Protein AF-A0A1N6D9A4-F1 (afdb_monomer_lite)

Radius of gyration: 33.65 Å; chains: 1; bounding box: 66×39×84 Å

Structure (mmCIF, N/CA/C/O backbone):
data_AF-A0A1N6D9A4-F1
#
_entry.id   AF-A0A1N6D9A4-F1
#
loop_
_atom_site.group_PDB
_atom_site.id
_atom_site.type_symbol
_atom_site.label_atom_id
_atom_site.label_alt_id
_atom_site.label_comp_id
_atom_site.label_asym_id
_atom_site.label_entity_id
_atom_site.label_seq_id
_atom_site.pdbx_PDB_ins_code
_atom_site.Cartn_x
_atom_site.Cartn_y
_atom_site.Cartn_z
_atom_site.occupancy
_atom_site.B_iso_or_equiv
_atom_site.auth_seq_id
_atom_site.auth_comp_id
_atom_site.auth_asym_id
_atom_site.auth_atom_id
_atom_site.pdbx_PDB_model_num
ATOM 1 N N . MET A 1 1 ? -4.444 18.546 -30.084 1.00 49.34 1 MET A N 1
ATOM 2 C CA . MET A 1 1 ? -3.491 17.608 -30.730 1.00 49.34 1 MET A CA 1
ATOM 3 C C . MET A 1 1 ? -2.203 18.274 -31.232 1.00 49.34 1 MET A C 1
ATOM 5 O O . MET A 1 1 ? -1.155 17.665 -31.089 1.00 49.34 1 MET A O 1
ATOM 9 N N . ILE A 1 2 ? -2.233 19.519 -31.725 1.00 48.41 2 ILE A N 1
ATOM 10 C CA . ILE A 1 2 ? -1.067 20.208 -32.330 1.00 48.41 2 ILE A CA 1
ATOM 11 C C . ILE A 1 2 ? 0.069 20.529 -31.330 1.00 48.41 2 ILE A C 1
ATOM 13 O O . ILE A 1 2 ? 1.242 20.440 -31.678 1.00 48.41 2 ILE A O 1
ATOM 17 N N . LYS A 1 3 ? -0.244 20.792 -30.050 1.00 47.75 3 LYS A N 1
ATOM 18 C CA . LYS A 1 3 ? 0.765 21.094 -29.007 1.00 47.75 3 LYS A CA 1
ATOM 19 C C . LYS A 1 3 ? 1.685 19.919 -28.624 1.00 47.75 3 LYS A C 1
ATOM 21 O O . LYS A 1 3 ? 2.661 20.134 -27.921 1.00 47.75 3 LYS A O 1
ATOM 26 N N . LYS A 1 4 ? 1.388 18.688 -29.062 1.00 51.78 4 LYS A N 1
ATOM 27 C CA . LYS A 1 4 ? 2.180 17.488 -28.726 1.00 51.78 4 LYS A CA 1
ATOM 28 C C . LYS A 1 4 ? 3.303 17.194 -29.730 1.00 51.78 4 LYS A C 1
ATOM 30 O O . LYS A 1 4 ? 4.189 16.416 -29.427 1.00 51.78 4 LYS A O 1
ATOM 35 N N . ILE A 1 5 ? 3.260 17.815 -30.911 1.00 55.12 5 ILE A N 1
ATOM 36 C CA . ILE A 1 5 ? 4.263 17.625 -31.975 1.00 55.12 5 ILE A CA 1
ATOM 37 C C . ILE A 1 5 ? 5.544 18.422 -31.666 1.00 55.12 5 ILE A C 1
ATOM 39 O O . ILE A 1 5 ? 6.637 18.012 -32.043 1.00 55.12 5 ILE A O 1
ATOM 43 N N . TRP A 1 6 ? 5.407 19.534 -30.936 1.00 53.19 6 TRP A N 1
ATOM 44 C CA . TRP A 1 6 ? 6.495 20.464 -30.612 1.00 53.19 6 TRP A CA 1
ATOM 45 C C . TRP A 1 6 ? 7.203 20.187 -29.279 1.00 53.19 6 TRP A C 1
ATOM 47 O O . TRP A 1 6 ? 8.231 20.794 -29.003 1.00 53.19 6 TRP A O 1
ATOM 57 N N . THR A 1 7 ? 6.681 19.276 -28.454 1.00 56.84 7 THR A N 1
ATOM 58 C CA . THR A 1 7 ? 7.353 18.802 -27.231 1.00 56.84 7 THR A CA 1
ATOM 59 C C . THR A 1 7 ? 8.199 17.549 -27.454 1.00 56.84 7 THR A C 1
ATOM 61 O O . THR A 1 7 ? 8.858 17.091 -26.521 1.00 56.84 7 THR A O 1
ATOM 64 N N . ASP A 1 8 ? 8.223 17.004 -28.674 1.00 57.56 8 ASP A N 1
ATOM 65 C CA . ASP A 1 8 ? 9.177 15.960 -29.032 1.00 57.56 8 ASP A CA 1
ATOM 66 C C . ASP A 1 8 ? 10.594 16.557 -29.073 1.00 57.56 8 ASP A C 1
ATOM 68 O O . ASP A 1 8 ? 10.809 17.557 -29.765 1.00 57.56 8 ASP A O 1
ATOM 72 N N . PRO A 1 9 ? 11.587 15.953 -28.401 1.00 65.81 9 PRO A N 1
ATOM 73 C CA . PRO A 1 9 ? 12.960 16.430 -28.451 1.00 65.81 9 PRO A CA 1
ATOM 74 C C . PRO A 1 9 ? 13.482 16.350 -29.891 1.00 65.81 9 PRO A C 1
ATOM 76 O O . PRO A 1 9 ? 13.798 15.274 -30.400 1.00 65.81 9 PRO A O 1
ATOM 79 N N . VAL A 1 10 ? 13.583 17.507 -30.552 1.00 64.44 10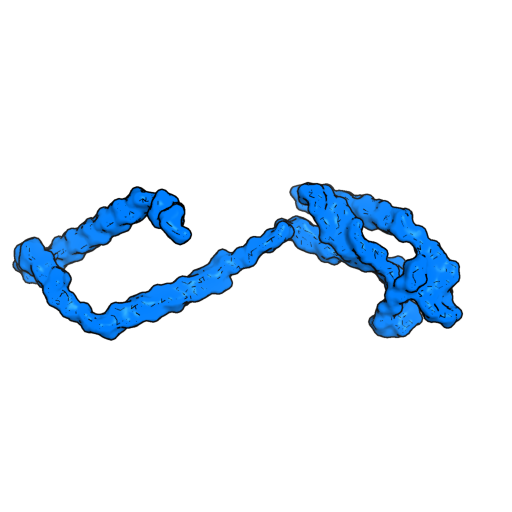 VAL A N 1
ATOM 80 C CA . VAL A 1 10 ? 14.052 17.650 -31.943 1.00 64.44 10 VAL A CA 1
ATOM 81 C C . VAL A 1 10 ? 15.426 16.993 -32.123 1.00 64.44 10 VAL A C 1
ATOM 83 O O . VAL A 1 10 ? 15.664 16.287 -33.101 1.00 64.44 10 VAL A O 1
ATOM 86 N N . TRP A 1 11 ? 16.286 17.106 -31.109 1.00 64.94 11 TRP A N 1
ATOM 87 C CA . TRP A 1 11 ? 17.605 16.478 -31.065 1.00 64.94 11 TRP A CA 1
ATOM 88 C C . TRP A 1 11 ? 17.579 14.949 -31.127 1.00 64.94 11 TRP A C 1
ATOM 90 O O . TRP A 1 11 ? 18.446 14.359 -31.761 1.00 64.94 11 TRP A O 1
ATOM 100 N N . SER A 1 12 ? 16.568 14.287 -30.555 1.00 68.69 12 SER A N 1
ATOM 101 C CA . SER A 1 12 ? 16.457 12.824 -30.642 1.00 68.69 12 SER A CA 1
ATOM 102 C C . SER A 1 12 ? 16.203 12.363 -32.080 1.00 68.69 12 SER A C 1
ATOM 104 O O . SER A 1 12 ? 16.747 11.340 -32.501 1.00 68.69 12 SER A O 1
ATOM 106 N N . LYS A 1 13 ? 15.446 13.141 -32.866 1.00 76.81 13 LYS A N 1
ATOM 107 C CA . LYS A 1 13 ? 15.187 12.846 -34.283 1.00 76.81 13 LYS A CA 1
ATOM 108 C C . LYS A 1 13 ? 16.457 13.041 -35.118 1.00 76.81 13 LYS A C 1
ATOM 110 O O . LYS A 1 13 ? 16.784 12.170 -35.917 1.00 76.81 13 LYS A O 1
ATOM 115 N N . VAL A 1 14 ? 17.217 14.110 -34.863 1.00 82.75 14 VAL A N 1
ATOM 116 C CA . VAL A 1 14 ? 18.512 14.373 -35.523 1.00 82.75 14 VAL A CA 1
ATOM 117 C C . VAL A 1 14 ? 19.532 13.271 -35.220 1.00 82.75 14 VAL A C 1
ATOM 119 O O . VAL A 1 14 ? 20.145 12.737 -36.140 1.00 82.75 14 VAL A O 1
ATOM 122 N N . ILE A 1 15 ? 19.662 12.868 -33.951 1.00 79.44 15 ILE A N 1
ATOM 123 C CA . ILE A 1 15 ? 20.553 11.770 -33.541 1.00 79.44 15 ILE A CA 1
ATOM 124 C C . ILE A 1 15 ? 20.147 10.462 -34.229 1.00 79.44 15 ILE A C 1
ATOM 126 O O . ILE A 1 15 ? 21.006 9.735 -34.720 1.00 79.44 15 ILE A O 1
ATOM 130 N N . SER A 1 16 ? 18.845 10.182 -34.329 1.00 79.94 16 SER A N 1
ATOM 131 C CA . SER A 1 16 ? 18.345 8.971 -34.991 1.00 79.94 16 SER A CA 1
ATOM 132 C C . SER A 1 16 ? 18.698 8.944 -36.481 1.00 79.94 16 SER A C 1
ATOM 134 O O . SER A 1 16 ? 19.188 7.929 -36.970 1.00 79.94 16 SER A O 1
ATOM 136 N N . VAL A 1 17 ? 18.514 10.062 -37.194 1.00 87.19 17 VAL A N 1
ATOM 137 C CA . VAL A 1 17 ? 18.911 10.186 -38.608 1.00 87.19 17 VAL A CA 1
ATOM 138 C C . VAL A 1 17 ? 20.427 10.037 -38.764 1.00 87.19 17 VAL A C 1
ATOM 140 O O . VAL A 1 17 ? 20.878 9.349 -39.677 1.00 87.19 17 VAL A O 1
ATOM 143 N N . GLY A 1 18 ? 21.214 10.604 -37.843 1.00 87.25 18 GLY A N 1
ATOM 144 C CA . GLY A 1 18 ? 22.669 10.443 -37.817 1.00 87.25 18 GLY A CA 1
ATOM 145 C C . GLY A 1 18 ? 23.110 8.987 -37.639 1.00 87.25 18 GLY A C 1
ATOM 146 O O . GLY A 1 18 ? 23.953 8.506 -38.392 1.00 87.25 18 GLY A O 1
ATOM 147 N N . ILE A 1 19 ? 22.504 8.259 -36.696 1.00 87.69 19 ILE A N 1
ATOM 148 C CA . ILE A 1 19 ? 22.790 6.834 -36.461 1.00 87.69 19 ILE A CA 1
ATOM 149 C C . ILE A 1 19 ? 22.416 5.996 -37.688 1.00 87.69 19 ILE A C 1
ATOM 151 O O . ILE A 1 19 ? 23.216 5.172 -38.124 1.00 87.69 19 ILE A O 1
ATOM 155 N N . ILE A 1 20 ? 21.237 6.225 -38.277 1.00 88.31 20 ILE A N 1
ATOM 156 C CA . ILE A 1 20 ? 20.807 5.519 -39.494 1.00 88.31 20 ILE A CA 1
ATOM 157 C C . ILE A 1 20 ? 21.787 5.791 -40.641 1.00 88.31 20 ILE A C 1
ATOM 159 O O . ILE A 1 20 ? 22.202 4.858 -41.324 1.00 88.31 20 ILE A O 1
ATOM 163 N N . GLY A 1 21 ? 22.209 7.045 -40.828 1.00 87.94 21 GLY A N 1
ATOM 164 C CA . GLY A 1 21 ? 23.198 7.411 -41.842 1.00 87.94 21 GLY A CA 1
ATOM 165 C C . GLY A 1 21 ? 24.534 6.692 -41.648 1.00 87.94 21 GLY A C 1
ATOM 166 O O . GLY A 1 21 ? 25.054 6.097 -42.590 1.00 87.94 21 GLY A O 1
ATOM 167 N N . LEU A 1 22 ? 25.065 6.679 -40.422 1.00 90.50 22 LEU A N 1
ATOM 168 C CA . LEU A 1 22 ? 26.325 6.000 -40.105 1.00 90.50 22 LEU A CA 1
ATOM 169 C C . LEU A 1 22 ? 26.243 4.483 -40.302 1.00 90.50 22 LEU A C 1
ATOM 171 O O . LEU A 1 22 ? 27.173 3.897 -40.856 1.00 90.50 22 LEU A O 1
ATOM 175 N N . LEU A 1 23 ? 25.137 3.850 -39.900 1.00 89.25 23 LEU A N 1
ATOM 176 C CA . LEU A 1 23 ? 24.922 2.416 -40.106 1.00 89.25 23 LEU A CA 1
ATOM 177 C C . LEU A 1 23 ? 24.862 2.067 -41.595 1.00 89.25 23 LEU A C 1
ATOM 179 O O . LEU A 1 23 ? 25.525 1.123 -42.022 1.00 89.25 23 LEU A O 1
ATOM 183 N N . THR A 1 24 ? 24.142 2.855 -42.398 1.00 87.06 24 THR A N 1
ATOM 184 C CA . THR A 1 24 ? 24.054 2.648 -43.850 1.00 87.06 24 THR A CA 1
ATOM 185 C C . THR A 1 24 ? 25.419 2.804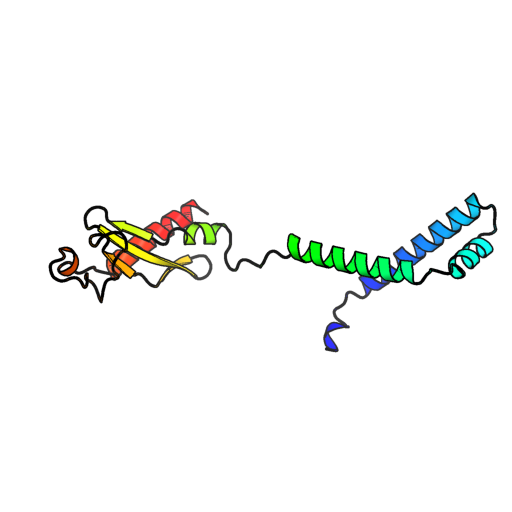 -44.520 1.00 87.06 24 THR A C 1
ATOM 187 O O . THR A 1 24 ? 25.806 1.958 -45.325 1.00 87.06 24 THR A O 1
ATOM 190 N N . LEU A 1 25 ? 26.194 3.835 -44.165 1.00 88.69 25 LEU A N 1
ATOM 191 C CA . LEU A 1 25 ? 27.547 4.037 -44.699 1.00 88.69 25 LEU A CA 1
ATOM 192 C C . LEU A 1 25 ? 28.506 2.913 -44.277 1.00 88.69 25 LEU A C 1
ATOM 194 O O . LEU A 1 25 ? 29.284 2.426 -45.099 1.00 88.69 25 LEU A O 1
ATOM 198 N N . GLY A 1 26 ? 28.427 2.470 -43.018 1.00 89.06 26 GLY A N 1
ATOM 199 C CA . GLY A 1 26 ? 29.210 1.349 -42.498 1.00 89.06 26 GLY A CA 1
ATOM 200 C C . GLY A 1 26 ? 28.907 0.041 -43.229 1.00 89.06 26 GLY A C 1
ATOM 201 O O . GLY A 1 26 ? 29.828 -0.637 -43.684 1.00 89.06 26 GLY A O 1
ATOM 202 N N . TYR A 1 27 ? 27.624 -0.270 -43.421 1.00 87.06 27 TYR A N 1
ATOM 203 C CA . TYR A 1 27 ? 27.186 -1.439 -44.183 1.00 87.06 27 TYR A CA 1
ATOM 204 C C . TYR A 1 27 ? 27.610 -1.357 -45.656 1.00 87.06 27 TYR A C 1
ATOM 206 O O . TYR A 1 27 ? 28.141 -2.320 -46.201 1.00 87.06 27 TYR A O 1
ATOM 214 N N . THR A 1 28 ? 27.489 -0.184 -46.283 1.00 87.56 28 THR A N 1
ATOM 215 C CA . THR A 1 28 ? 27.943 0.043 -47.667 1.00 87.56 28 THR A CA 1
ATOM 216 C C . THR A 1 28 ? 29.437 -0.235 -47.824 1.00 87.56 28 THR A C 1
ATOM 218 O O . THR A 1 28 ? 29.857 -0.892 -48.776 1.00 87.56 28 THR A O 1
ATOM 221 N N . LYS A 1 29 ? 30.257 0.224 -46.870 1.00 88.25 29 LYS A N 1
ATOM 222 C CA . LYS A 1 29 ? 31.699 -0.044 -46.873 1.00 88.25 29 LYS A CA 1
ATOM 223 C C . LYS A 1 29 ? 32.002 -1.532 -46.681 1.00 88.25 29 LYS A C 1
ATOM 225 O O . LYS A 1 29 ? 32.888 -2.052 -47.351 1.00 88.25 29 LYS A O 1
ATOM 230 N N . PHE A 1 30 ? 31.256 -2.220 -45.818 1.00 89.88 30 PHE A N 1
ATOM 231 C CA . PHE A 1 30 ? 31.376 -3.667 -45.631 1.00 89.88 30 PHE A CA 1
ATOM 232 C C . PHE A 1 30 ? 31.062 -4.447 -46.920 1.00 89.88 30 PHE A C 1
ATOM 234 O O . PHE A 1 30 ? 31.852 -5.296 -47.331 1.00 89.88 30 PHE A O 1
ATOM 241 N N . VAL A 1 31 ? 29.965 -4.113 -47.607 1.00 86.62 31 VAL A N 1
ATOM 242 C CA . VAL A 1 31 ? 29.586 -4.719 -48.898 1.00 86.62 31 VAL A CA 1
ATOM 243 C C . VAL A 1 31 ? 30.630 -4.422 -49.980 1.00 86.62 31 VAL A C 1
ATOM 245 O O . VAL A 1 31 ? 31.052 -5.320 -50.700 1.00 86.62 31 VAL A O 1
ATOM 248 N N . SER A 1 32 ? 31.128 -3.185 -50.052 1.00 88.44 32 SER A N 1
ATOM 249 C CA . SER A 1 32 ? 32.179 -2.800 -51.004 1.00 88.44 32 SER A CA 1
ATOM 250 C C . SER A 1 32 ? 33.467 -3.617 -50.825 1.00 88.44 32 SER A C 1
ATOM 252 O O . SER A 1 32 ? 34.058 -4.049 -51.812 1.00 88.44 32 SER A O 1
ATOM 254 N N . VAL A 1 33 ? 33.883 -3.888 -49.581 1.00 89.25 33 VAL A N 1
ATOM 255 C CA . VAL A 1 33 ? 35.083 -4.694 -49.289 1.00 89.25 33 VAL A CA 1
ATOM 256 C C . VAL A 1 33 ? 34.859 -6.181 -49.568 1.00 89.25 33 VAL A C 1
ATOM 258 O O . VAL A 1 33 ? 35.738 -6.837 -50.125 1.00 89.25 33 VAL A O 1
ATOM 261 N N . THR A 1 34 ? 33.700 -6.721 -49.190 1.00 89.94 34 THR A N 1
ATOM 262 C CA . THR A 1 34 ? 33.392 -8.154 -49.340 1.00 89.94 34 THR A CA 1
ATOM 263 C C . THR A 1 34 ? 33.148 -8.551 -50.794 1.00 89.94 34 THR A C 1
ATOM 265 O O . THR A 1 34 ? 33.671 -9.568 -51.240 1.00 89.94 34 THR A O 1
ATOM 268 N N . GLU A 1 35 ? 32.429 -7.726 -51.557 1.00 86.81 35 GLU A N 1
ATOM 269 C CA . GLU A 1 35 ? 32.119 -7.983 -52.969 1.00 86.81 35 GLU A CA 1
ATOM 270 C C . GLU A 1 35 ? 33.151 -7.389 -53.944 1.00 86.81 35 GLU A C 1
ATOM 272 O O . GLU A 1 35 ? 33.023 -7.573 -55.152 1.00 86.81 35 GLU A O 1
ATOM 277 N N . LYS A 1 36 ? 34.180 -6.685 -53.443 1.00 88.25 36 LYS A N 1
ATOM 278 C CA . LYS A 1 36 ? 35.210 -5.987 -54.243 1.00 88.25 36 LYS A CA 1
ATOM 279 C C . LYS A 1 36 ? 34.632 -5.028 -55.299 1.00 88.25 36 LYS A C 1
ATOM 281 O O . LYS A 1 36 ? 35.227 -4.828 -56.355 1.00 88.25 36 LYS A O 1
ATOM 286 N N . VAL A 1 37 ? 33.481 -4.427 -55.009 1.00 89.00 37 VAL A N 1
ATOM 287 C CA . VAL A 1 37 ? 32.820 -3.427 -55.863 1.00 89.00 37 VAL A CA 1
ATOM 288 C C . VAL A 1 37 ? 33.117 -2.017 -55.369 1.00 89.00 37 VAL A C 1
ATOM 290 O O . VAL A 1 37 ? 33.469 -1.809 -54.203 1.00 89.00 37 VAL A O 1
ATOM 293 N N . THR A 1 38 ? 32.952 -1.017 -56.234 1.00 89.81 38 THR A N 1
ATOM 294 C CA . THR A 1 38 ? 33.141 0.376 -55.816 1.00 89.81 38 THR A CA 1
ATOM 295 C C . THR A 1 38 ? 32.087 0.784 -54.782 1.00 89.81 38 THR A C 1
ATOM 297 O O . THR A 1 38 ? 30.964 0.278 -54.773 1.00 89.81 38 THR A O 1
ATOM 300 N N . PHE A 1 39 ? 32.420 1.736 -53.904 1.00 85.44 39 PHE A N 1
ATOM 301 C CA . PHE A 1 39 ? 31.489 2.218 -52.873 1.00 85.44 39 PHE A CA 1
ATOM 302 C C . PHE A 1 39 ? 30.156 2.699 -53.467 1.00 85.44 39 PHE A C 1
ATOM 304 O O . PHE A 1 39 ? 29.096 2.454 -52.899 1.00 85.44 39 PHE A O 1
ATOM 311 N N . ARG A 1 40 ? 30.206 3.352 -54.636 1.00 84.81 40 ARG A N 1
ATOM 312 C CA . ARG A 1 40 ? 29.019 3.848 -55.343 1.00 84.81 40 ARG A CA 1
ATOM 313 C C . ARG A 1 40 ? 28.123 2.709 -55.829 1.00 84.81 40 ARG A C 1
ATOM 315 O O . ARG A 1 40 ? 26.908 2.805 -55.703 1.00 84.81 40 ARG A O 1
ATOM 322 N N . GLU A 1 41 ? 28.709 1.630 -56.339 1.00 82.38 41 GLU A N 1
ATOM 323 C CA . GLU A 1 41 ? 27.962 0.439 -56.754 1.00 82.38 41 GLU A CA 1
ATOM 324 C C . GLU A 1 41 ? 27.361 -0.291 -55.552 1.00 82.38 41 GLU A C 1
ATOM 326 O O . GLU A 1 41 ? 26.183 -0.633 -55.588 1.00 82.38 41 GLU A O 1
ATOM 331 N N . ALA A 1 42 ? 28.117 -0.464 -54.462 1.00 83.06 42 ALA A N 1
ATOM 332 C CA . ALA A 1 42 ? 27.592 -1.038 -53.219 1.00 83.06 42 ALA A CA 1
ATOM 333 C C . ALA A 1 42 ? 26.423 -0.212 -52.656 1.00 83.06 42 ALA A C 1
ATOM 335 O O . ALA A 1 42 ? 25.428 -0.774 -52.203 1.00 83.06 42 ALA A O 1
ATOM 336 N N . PHE A 1 43 ? 26.516 1.120 -52.720 1.00 82.56 43 PHE A N 1
ATOM 337 C CA . PHE A 1 43 ? 25.454 2.013 -52.259 1.00 82.56 43 PHE A CA 1
ATOM 338 C C . PHE A 1 43 ? 24.196 1.898 -53.127 1.00 82.56 43 PHE A C 1
ATOM 340 O O . PHE A 1 43 ? 23.094 1.760 -52.600 1.00 82.56 43 PHE A O 1
ATOM 347 N N . ASN A 1 44 ? 24.353 1.888 -54.454 1.00 81.56 44 ASN A N 1
ATOM 348 C CA . ASN A 1 44 ? 23.234 1.713 -55.380 1.00 81.56 44 ASN A CA 1
ATOM 349 C C . ASN A 1 44 ? 22.559 0.348 -55.201 1.00 81.56 44 ASN A C 1
ATOM 351 O O . ASN A 1 44 ? 21.335 0.286 -55.145 1.00 81.56 44 ASN A O 1
ATOM 355 N N . LYS A 1 45 ? 23.339 -0.724 -55.000 1.00 79.44 45 LYS A N 1
ATOM 356 C CA . LYS A 1 45 ? 22.797 -2.053 -54.684 1.00 79.44 45 LYS A CA 1
ATOM 357 C C . LYS A 1 45 ? 21.927 -2.042 -53.430 1.00 79.44 45 LYS A C 1
ATOM 359 O O . LYS A 1 45 ? 20.907 -2.717 -53.413 1.00 79.44 45 LYS A O 1
ATOM 364 N N . ILE A 1 46 ? 22.302 -1.275 -52.401 1.00 78.31 46 ILE A N 1
ATOM 365 C CA . ILE A 1 46 ? 21.515 -1.132 -51.165 1.00 78.31 46 ILE A CA 1
ATOM 366 C C . ILE A 1 46 ? 20.197 -0.392 -51.422 1.00 78.31 46 ILE A C 1
ATOM 368 O O . ILE A 1 46 ? 19.161 -0.783 -50.887 1.00 78.31 46 ILE A O 1
ATOM 372 N N . LEU A 1 47 ? 20.218 0.658 -52.247 1.00 74.12 47 LEU A N 1
ATOM 373 C CA . LEU A 1 47 ? 19.011 1.408 -52.614 1.00 74.12 47 LEU A CA 1
ATOM 374 C C . LEU A 1 47 ? 18.055 0.596 -53.497 1.00 74.12 47 LEU A C 1
ATOM 376 O O . LEU A 1 47 ? 16.844 0.792 -53.433 1.00 74.12 47 LEU A O 1
ATOM 380 N N . GLU A 1 48 ? 18.592 -0.325 -54.293 1.00 76.81 48 GLU A N 1
ATOM 381 C CA . GLU A 1 48 ? 17.828 -1.215 -55.168 1.00 76.81 48 GLU A CA 1
ATOM 382 C C . GLU A 1 48 ? 17.356 -2.502 -54.473 1.00 76.81 48 GLU A C 1
ATOM 384 O O . GLU A 1 48 ? 16.717 -3.340 -55.118 1.00 76.81 48 GLU A O 1
ATOM 389 N N . ILE A 1 49 ? 17.620 -2.673 -53.167 1.00 73.12 49 ILE A N 1
ATOM 390 C CA . ILE A 1 49 ? 17.118 -3.823 -52.406 1.00 73.12 49 ILE A CA 1
ATOM 391 C C . ILE A 1 49 ? 15.591 -3.835 -52.491 1.00 73.12 49 ILE A C 1
ATOM 393 O O . ILE A 1 49 ? 14.886 -3.035 -51.871 1.00 73.12 49 ILE A O 1
ATOM 397 N N . LYS A 1 50 ? 15.066 -4.809 -53.233 1.00 69.50 50 LYS A N 1
ATOM 398 C CA . LYS A 1 50 ? 13.645 -5.139 -53.243 1.00 69.50 50 LYS A CA 1
ATOM 399 C C . LYS A 1 50 ? 13.330 -5.878 -51.953 1.00 69.50 50 LYS A C 1
ATOM 401 O O . LYS A 1 50 ? 13.497 -7.089 -51.856 1.00 69.50 50 LYS A O 1
ATOM 406 N N . ILE A 1 51 ? 12.906 -5.129 -50.942 1.00 74.00 51 ILE A N 1
ATOM 407 C CA . ILE A 1 51 ? 12.419 -5.718 -49.699 1.00 74.00 51 ILE A CA 1
ATOM 408 C C . ILE A 1 51 ? 11.041 -6.306 -49.988 1.00 74.00 51 ILE A C 1
ATOM 410 O O . ILE A 1 51 ? 10.097 -5.577 -50.297 1.00 74.00 51 ILE A O 1
ATOM 414 N N . GLU A 1 52 ? 10.917 -7.626 -49.893 1.00 75.88 52 GLU A N 1
ATOM 415 C CA . GLU A 1 52 ? 9.612 -8.268 -49.996 1.00 75.88 52 GLU A CA 1
ATOM 416 C C . GLU A 1 52 ? 8.688 -7.764 -48.882 1.00 75.88 52 GLU A C 1
ATOM 418 O O . GLU A 1 52 ? 9.078 -7.658 -47.715 1.00 75.88 52 GLU A O 1
ATOM 423 N N . VAL A 1 53 ? 7.432 -7.482 -49.236 1.00 74.75 53 VAL A N 1
ATOM 424 C CA . VAL A 1 53 ? 6.413 -6.931 -48.322 1.00 74.75 53 VAL A CA 1
ATOM 425 C C . VAL A 1 53 ? 6.254 -7.790 -47.058 1.00 74.75 53 VAL A C 1
ATOM 427 O O . VAL A 1 53 ? 5.976 -7.265 -45.979 1.00 74.75 53 VAL A O 1
ATOM 430 N N . VAL A 1 54 ? 6.511 -9.097 -47.161 1.00 73.56 54 VAL A N 1
ATOM 431 C CA . VAL A 1 54 ? 6.491 -10.053 -46.046 1.00 73.56 54 VAL A CA 1
ATOM 432 C C . VAL A 1 54 ? 7.451 -9.646 -44.923 1.00 73.56 54 VAL A C 1
ATOM 434 O O . VAL A 1 54 ? 7.063 -9.684 -43.756 1.00 73.56 54 VAL A O 1
ATOM 437 N N . TYR A 1 55 ? 8.664 -9.182 -45.242 1.00 84.50 55 TYR A N 1
ATOM 438 C CA . TYR A 1 55 ? 9.632 -8.748 -44.229 1.00 84.50 55 TYR A CA 1
ATOM 439 C C . TYR A 1 55 ? 9.184 -7.474 -43.508 1.00 84.50 55 TYR A C 1
ATOM 441 O O . TYR A 1 55 ? 9.383 -7.342 -42.299 1.00 84.50 55 TYR A O 1
ATOM 449 N N . VAL A 1 56 ? 8.525 -6.556 -44.221 1.00 84.81 56 VAL A N 1
ATOM 450 C CA . VAL A 1 56 ? 7.971 -5.329 -43.630 1.00 84.81 56 VAL A CA 1
ATOM 451 C C . VAL A 1 56 ? 6.834 -5.665 -42.665 1.00 84.81 56 VAL A C 1
ATOM 453 O O . VAL A 1 56 ? 6.801 -5.160 -41.541 1.00 84.81 56 VAL A O 1
ATOM 456 N N . ILE A 1 57 ? 5.927 -6.557 -43.073 1.00 83.31 57 ILE A N 1
ATOM 457 C CA . ILE A 1 57 ? 4.828 -7.031 -42.223 1.00 83.31 57 ILE A CA 1
ATOM 458 C C . ILE A 1 57 ? 5.385 -7.732 -40.981 1.00 83.31 57 ILE A C 1
ATOM 460 O O . ILE A 1 57 ? 4.951 -7.436 -39.866 1.00 83.31 57 ILE A O 1
ATOM 464 N N . LEU A 1 58 ? 6.379 -8.608 -41.147 1.00 90.00 58 LEU A N 1
ATOM 465 C CA . LEU A 1 58 ? 7.005 -9.323 -40.039 1.00 90.00 58 LEU A CA 1
ATOM 466 C C . LEU A 1 58 ? 7.633 -8.352 -39.029 1.00 90.00 58 LEU A C 1
ATOM 468 O O . LEU A 1 58 ? 7.360 -8.464 -37.837 1.00 90.00 58 LEU A O 1
ATOM 472 N N . ALA A 1 59 ? 8.371 -7.338 -39.490 1.00 89.25 59 ALA A N 1
ATOM 473 C CA . ALA A 1 59 ? 8.955 -6.320 -38.616 1.00 89.25 59 ALA A CA 1
ATOM 474 C C . ALA A 1 59 ? 7.893 -5.533 -37.825 1.00 89.25 59 ALA A C 1
ATOM 476 O O . ALA A 1 59 ? 8.072 -5.273 -36.630 1.00 89.25 59 ALA A O 1
ATOM 477 N N . LEU A 1 60 ? 6.765 -5.187 -38.457 1.00 90.38 60 LEU A N 1
ATOM 478 C CA . LEU A 1 60 ? 5.653 -4.509 -37.784 1.00 90.38 60 LEU A CA 1
ATOM 479 C C . LEU A 1 60 ? 5.017 -5.386 -36.703 1.00 90.38 60 LEU A C 1
ATOM 481 O O . LEU A 1 60 ? 4.756 -4.898 -35.599 1.00 90.38 60 LEU A O 1
ATOM 485 N N . VAL A 1 61 ? 4.804 -6.673 -36.995 1.00 93.25 61 VAL A N 1
ATOM 486 C CA . VAL A 1 61 ? 4.281 -7.645 -36.025 1.00 93.25 61 VAL A CA 1
ATOM 487 C C . VAL A 1 61 ? 5.252 -7.796 -34.856 1.00 93.25 61 VAL A C 1
ATOM 489 O O . VAL A 1 61 ? 4.840 -7.666 -33.701 1.00 93.25 61 VAL A O 1
ATOM 492 N N . THR A 1 62 ? 6.547 -7.981 -35.126 1.00 93.81 62 THR A N 1
ATOM 493 C CA . THR A 1 62 ? 7.581 -8.087 -34.088 1.00 93.81 62 THR A CA 1
ATOM 494 C C . THR A 1 62 ? 7.613 -6.843 -33.201 1.00 93.81 62 THR A C 1
ATOM 496 O O . THR A 1 62 ? 7.602 -6.963 -31.975 1.00 93.81 62 THR A O 1
ATOM 499 N N . TYR A 1 63 ? 7.574 -5.641 -33.785 1.00 93.62 63 TYR A N 1
ATOM 500 C CA . TYR A 1 63 ? 7.507 -4.391 -33.024 1.00 93.62 63 TYR A CA 1
ATOM 501 C C . TYR A 1 63 ? 6.270 -4.334 -32.115 1.00 93.62 63 TYR A C 1
ATOM 503 O O . TYR A 1 63 ? 6.366 -3.942 -30.947 1.00 93.62 63 TYR A O 1
ATOM 511 N N . TRP A 1 64 ? 5.106 -4.750 -32.622 1.00 93.81 64 TRP A N 1
ATOM 512 C CA . TRP A 1 64 ? 3.862 -4.768 -31.851 1.00 93.81 64 TRP A CA 1
ATOM 513 C C . TRP A 1 64 ? 3.927 -5.7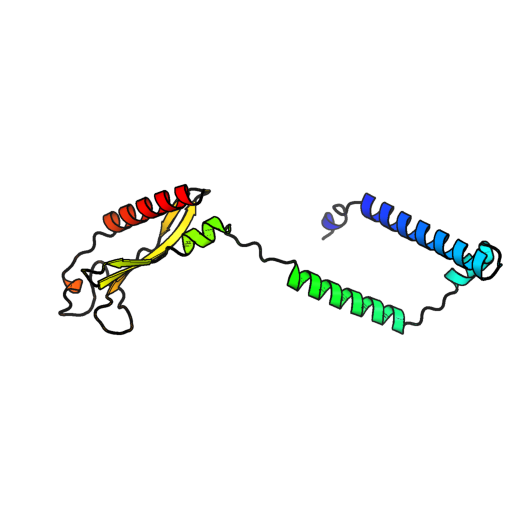23 -30.659 1.00 93.81 64 TRP A C 1
ATOM 515 O O . TRP A 1 64 ? 3.556 -5.341 -29.544 1.00 93.81 64 TRP A O 1
ATOM 525 N N . VAL A 1 65 ? 4.455 -6.931 -30.872 1.00 93.75 65 VAL A N 1
ATOM 526 C CA . VAL A 1 65 ? 4.645 -7.937 -29.819 1.00 93.75 65 VAL A CA 1
ATOM 527 C C . VAL A 1 65 ? 5.611 -7.421 -28.752 1.00 93.75 65 VAL A C 1
ATOM 529 O O . VAL A 1 65 ? 5.272 -7.427 -27.567 1.00 93.75 65 VAL A O 1
ATOM 532 N N . LEU A 1 66 ? 6.769 -6.884 -29.151 1.00 93.06 66 LEU A N 1
ATOM 533 C CA . LEU A 1 66 ? 7.753 -6.326 -28.218 1.00 93.06 66 LEU A CA 1
ATOM 534 C C . LEU A 1 66 ? 7.167 -5.177 -27.392 1.00 93.06 66 LEU A C 1
ATOM 536 O O . LEU A 1 66 ? 7.347 -5.124 -26.175 1.00 93.06 66 LEU A O 1
ATOM 540 N N . LYS A 1 67 ? 6.398 -4.282 -28.021 1.00 89.12 67 LYS A N 1
ATOM 541 C CA . LYS A 1 67 ? 5.713 -3.182 -27.331 1.00 89.12 67 LYS A CA 1
ATOM 542 C C . LYS A 1 67 ? 4.673 -3.683 -26.328 1.00 89.12 67 LYS A C 1
ATOM 544 O O . LYS A 1 67 ? 4.544 -3.100 -25.248 1.00 89.12 67 LYS A O 1
ATOM 549 N N . PHE A 1 68 ? 3.921 -4.727 -26.672 1.00 89.12 68 PHE A N 1
ATOM 550 C CA . PHE A 1 68 ? 2.936 -5.332 -25.776 1.00 89.12 68 PHE A CA 1
ATOM 551 C C . PHE A 1 68 ? 3.610 -5.955 -24.549 1.00 89.12 68 PHE A C 1
ATOM 553 O O . PHE A 1 68 ? 3.237 -5.636 -23.418 1.00 89.12 68 PHE A O 1
ATOM 560 N N . VAL A 1 69 ? 4.652 -6.763 -24.765 1.00 88.94 69 VAL A N 1
ATOM 561 C CA . VAL A 1 69 ? 5.440 -7.392 -23.695 1.00 88.94 69 VAL A CA 1
ATOM 562 C C . VAL A 1 69 ? 6.082 -6.333 -22.799 1.00 88.94 69 VAL A C 1
ATOM 564 O O . VAL A 1 69 ? 5.935 -6.390 -21.579 1.00 88.94 69 VAL A O 1
ATOM 567 N N . TYR A 1 70 ? 6.699 -5.307 -23.390 1.00 87.81 70 TYR A N 1
ATOM 568 C CA . TYR A 1 70 ? 7.298 -4.206 -22.640 1.00 87.81 70 TYR A CA 1
ATOM 569 C C . TYR A 1 70 ? 6.271 -3.499 -21.749 1.00 87.81 70 TYR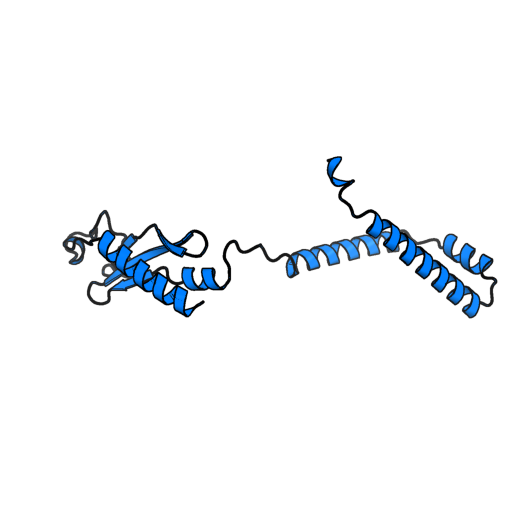 A C 1
ATOM 571 O O . TYR A 1 70 ? 6.515 -3.273 -20.566 1.00 87.81 70 TYR A O 1
ATOM 579 N N . ARG A 1 71 ? 5.082 -3.190 -22.279 1.00 81.62 71 ARG A N 1
ATOM 580 C CA . ARG A 1 71 ? 4.014 -2.578 -21.478 1.00 81.62 71 ARG A CA 1
ATOM 581 C C . ARG A 1 71 ? 3.541 -3.497 -20.358 1.00 81.62 71 ARG A C 1
ATOM 583 O O . ARG A 1 71 ? 3.312 -3.003 -19.265 1.00 81.62 71 ARG A O 1
ATOM 590 N N . LYS A 1 72 ? 3.407 -4.801 -20.594 1.00 79.19 72 LYS A N 1
ATOM 591 C CA . LYS A 1 72 ? 2.944 -5.742 -19.566 1.00 79.19 72 LYS A CA 1
ATOM 592 C C . LYS A 1 72 ? 3.956 -5.911 -18.427 1.00 79.19 72 LYS A C 1
ATOM 594 O O . LYS A 1 72 ? 3.550 -6.025 -17.278 1.00 79.19 72 LYS A O 1
ATOM 599 N N . ILE A 1 73 ? 5.253 -5.902 -18.738 1.00 79.94 73 ILE A N 1
ATOM 600 C CA . ILE A 1 73 ? 6.323 -6.123 -17.752 1.00 79.94 73 ILE A CA 1
ATOM 601 C C . ILE A 1 73 ? 6.708 -4.826 -17.027 1.00 79.94 73 ILE A C 1
ATOM 603 O O . ILE A 1 73 ? 6.858 -4.813 -15.807 1.00 79.94 73 ILE A O 1
ATOM 607 N N . PHE A 1 74 ? 6.870 -3.723 -17.760 1.00 74.12 74 PHE A N 1
ATOM 608 C CA . PHE A 1 74 ? 7.468 -2.497 -17.218 1.00 74.12 74 PHE A CA 1
ATOM 609 C C . PHE A 1 74 ? 6.455 -1.429 -16.822 1.00 74.12 74 PHE A C 1
ATOM 611 O O . PHE A 1 74 ? 6.798 -0.507 -16.080 1.00 74.12 74 PHE A O 1
ATOM 618 N N . LYS A 1 75 ? 5.196 -1.532 -17.261 1.00 62.69 75 LYS A N 1
ATOM 619 C CA . LYS A 1 75 ? 4.148 -0.615 -16.810 1.00 62.69 75 LYS A CA 1
ATOM 620 C C . LYS A 1 75 ? 3.629 -1.090 -15.454 1.00 62.69 75 LYS A C 1
ATOM 622 O O . LYS A 1 75 ? 2.525 -1.608 -15.344 1.00 62.69 75 LYS A O 1
ATOM 627 N N . LYS A 1 76 ? 4.438 -0.897 -14.410 1.00 59.59 76 LYS A N 1
ATOM 628 C CA . LYS A 1 76 ? 3.939 -0.939 -13.034 1.00 59.59 76 LYS A CA 1
ATOM 629 C C . LYS A 1 76 ? 2.850 0.124 -12.935 1.00 59.59 76 LYS A C 1
ATOM 631 O O . LYS A 1 76 ? 3.110 1.298 -13.214 1.00 59.59 76 LYS A O 1
ATOM 636 N N . GLU A 1 77 ? 1.630 -0.281 -12.600 1.00 60.72 77 GLU A N 1
ATOM 637 C CA . GLU A 1 77 ? 0.620 0.680 -12.173 1.00 60.72 77 GLU A CA 1
ATOM 638 C C . GLU A 1 77 ? 1.257 1.519 -11.068 1.00 60.72 77 GLU A C 1
ATOM 640 O O . GLU A 1 77 ? 1.886 0.975 -10.156 1.00 60.72 77 GLU A O 1
ATOM 645 N N . LYS A 1 78 ? 1.214 2.847 -11.208 1.00 56.53 78 LYS A N 1
ATOM 646 C CA . LYS A 1 78 ? 1.750 3.735 -10.180 1.00 56.53 78 LYS A CA 1
ATOM 647 C C . LYS A 1 78 ? 0.924 3.476 -8.927 1.00 56.53 78 LYS A C 1
ATOM 649 O O . LYS A 1 78 ? -0.201 3.958 -8.829 1.00 56.53 78 LYS A O 1
ATOM 654 N N . ALA A 1 79 ? 1.457 2.666 -8.017 1.00 66.44 79 ALA A N 1
ATOM 655 C CA . ALA A 1 79 ? 0.823 2.424 -6.741 1.00 66.44 79 ALA A CA 1
ATOM 656 C C . ALA A 1 79 ? 0.669 3.787 -6.063 1.00 66.44 79 ALA A C 1
ATOM 658 O O . ALA A 1 79 ? 1.654 4.496 -5.865 1.00 66.44 79 ALA A O 1
ATOM 659 N N . TYR A 1 80 ? -0.575 4.163 -5.765 1.00 76.19 80 TYR A N 1
ATOM 660 C CA . TYR A 1 80 ? -0.885 5.434 -5.106 1.00 76.19 80 TYR A CA 1
ATOM 661 C C . TYR A 1 80 ? -0.157 5.560 -3.756 1.00 76.19 80 TYR A C 1
ATOM 663 O O . TYR A 1 80 ? 0.185 6.656 -3.332 1.00 76.19 80 TYR A O 1
ATOM 671 N N . TYR A 1 81 ? 0.129 4.420 -3.120 1.00 80.38 81 TYR A N 1
ATOM 672 C CA . TYR A 1 81 ? 0.861 4.324 -1.864 1.00 80.38 81 TYR A CA 1
ATOM 673 C C . TYR A 1 81 ? 2.244 3.698 -2.054 1.00 80.38 81 TYR A C 1
ATOM 675 O O . TYR A 1 81 ? 2.404 2.740 -2.816 1.00 80.38 81 TYR A O 1
ATOM 683 N N . SER A 1 82 ? 3.222 4.189 -1.294 1.00 85.75 82 SER A N 1
ATOM 684 C CA . SER A 1 82 ? 4.552 3.581 -1.198 1.00 85.75 82 SER A CA 1
ATOM 685 C C . SER A 1 82 ? 4.499 2.200 -0.529 1.00 85.75 82 SER A C 1
ATOM 687 O O . SER A 1 82 ? 3.534 1.862 0.158 1.00 85.75 82 SER A O 1
ATOM 689 N N . LEU A 1 83 ? 5.560 1.397 -0.669 1.00 86.38 83 LEU A N 1
ATOM 690 C CA . LEU A 1 83 ? 5.654 0.087 -0.002 1.00 86.38 83 LEU A CA 1
ATOM 691 C C . LEU A 1 83 ? 5.510 0.197 1.526 1.00 86.38 83 LEU A C 1
ATOM 693 O O . LEU A 1 83 ? 4.846 -0.632 2.147 1.00 86.38 83 LEU A O 1
ATOM 697 N N . LYS A 1 84 ? 6.080 1.250 2.131 1.00 87.62 84 LYS A N 1
ATOM 698 C CA . LYS A 1 84 ? 5.958 1.524 3.573 1.00 87.62 84 LYS A CA 1
ATOM 699 C C . LYS A 1 84 ? 4.504 1.809 3.958 1.00 87.62 84 LYS A C 1
ATOM 701 O O . LYS A 1 84 ? 3.988 1.229 4.910 1.00 87.62 84 LYS A O 1
ATOM 706 N N . GLN A 1 85 ? 3.828 2.644 3.172 1.00 89.12 85 GLN A N 1
ATOM 707 C CA . GLN A 1 85 ? 2.416 2.963 3.375 1.00 89.12 85 GLN A CA 1
ATOM 708 C C . GLN A 1 85 ? 1.529 1.727 3.186 1.00 89.12 85 GLN A C 1
ATOM 710 O O . GLN A 1 85 ? 0.637 1.494 3.993 1.00 89.12 85 GLN A O 1
ATOM 715 N N . GLN A 1 86 ? 1.795 0.883 2.185 1.00 89.81 86 GLN A N 1
ATOM 716 C CA . GLN A 1 86 ? 1.071 -0.379 1.996 1.00 89.81 86 GLN A CA 1
ATOM 717 C C . GLN A 1 86 ? 1.227 -1.322 3.192 1.00 89.81 86 GLN A C 1
ATOM 719 O O . GLN A 1 86 ? 0.234 -1.884 3.655 1.00 89.81 86 GLN A O 1
ATOM 724 N N . LYS A 1 87 ? 2.445 -1.455 3.733 1.00 90.50 87 LYS A N 1
ATOM 725 C CA . LYS A 1 87 ? 2.698 -2.259 4.934 1.00 90.50 87 LYS A CA 1
ATOM 726 C C . LYS A 1 87 ? 1.876 -1.752 6.115 1.00 90.50 87 LYS A C 1
ATOM 728 O O . LYS A 1 87 ? 1.212 -2.546 6.772 1.00 90.50 87 LYS A O 1
ATOM 733 N N . LEU A 1 88 ? 1.850 -0.441 6.342 1.00 91.81 88 LEU A N 1
ATOM 734 C CA . LEU A 1 88 ? 1.056 0.137 7.424 1.00 91.81 88 LEU A CA 1
ATOM 735 C C . LEU A 1 88 ? -0.456 -0.030 7.182 1.00 91.81 88 LEU A C 1
ATOM 737 O O . LEU A 1 88 ? -1.187 -0.338 8.114 1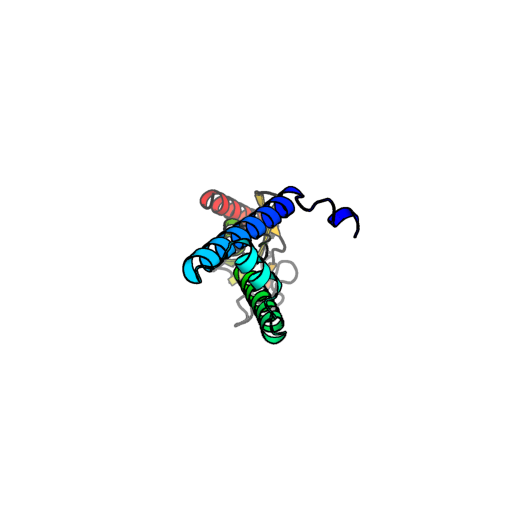.00 91.81 88 LEU A O 1
ATOM 741 N N . ARG A 1 89 ? -0.931 0.051 5.929 1.00 91.88 89 ARG A N 1
ATOM 742 C CA . ARG A 1 89 ? -2.345 -0.209 5.586 1.00 91.88 89 ARG A CA 1
ATOM 743 C C . ARG A 1 89 ? -2.800 -1.641 5.838 1.00 91.88 89 ARG A C 1
ATOM 745 O O . ARG A 1 89 ? -4.001 -1.864 5.956 1.00 91.88 89 ARG A O 1
ATOM 752 N N . SER A 1 90 ? -1.882 -2.603 5.929 1.00 91.25 90 SER A N 1
ATOM 753 C CA . SER A 1 90 ? -2.240 -3.970 6.325 1.00 91.25 90 SER A CA 1
ATOM 754 C C . SER A 1 90 ? -2.665 -4.067 7.798 1.00 91.25 90 SER A C 1
ATOM 756 O O . SER A 1 90 ? -3.380 -4.996 8.168 1.00 91.25 90 SER A O 1
ATOM 758 N N . PHE A 1 91 ? -2.295 -3.080 8.623 1.00 92.50 91 PHE A N 1
ATOM 759 C CA . PHE A 1 91 ? -2.764 -2.933 9.996 1.00 92.50 91 PHE A CA 1
ATOM 760 C C . PHE A 1 91 ? -4.134 -2.245 10.017 1.00 92.50 91 PHE A C 1
ATOM 762 O O . PHE A 1 91 ? -4.265 -1.056 10.297 1.00 92.50 91 PHE A O 1
ATOM 769 N N . ASN A 1 92 ? -5.163 -3.005 9.650 1.00 94.88 92 ASN A N 1
ATOM 770 C CA . ASN A 1 92 ? -6.532 -2.515 9.482 1.00 94.88 92 ASN A CA 1
ATOM 771 C C . ASN A 1 92 ? -7.549 -3.208 10.396 1.00 94.88 92 ASN A C 1
ATOM 773 O O . ASN A 1 92 ? -8.758 -3.049 10.207 1.00 94.88 92 ASN A O 1
ATOM 777 N N . LYS A 1 93 ? -7.072 -4.034 11.331 1.00 94.06 93 LYS A N 1
ATOM 778 C CA . LYS A 1 93 ? -7.917 -4.788 12.250 1.00 94.06 93 LYS A CA 1
ATOM 779 C C . LYS A 1 93 ? -7.206 -5.113 13.557 1.00 94.06 93 LYS A C 1
ATOM 781 O O . LYS A 1 93 ? -6.012 -5.401 13.557 1.00 94.06 93 LYS A O 1
ATOM 786 N N . THR A 1 94 ? -7.965 -5.156 14.643 1.00 93.75 94 THR A N 1
ATOM 787 C CA . THR A 1 94 ? -7.548 -5.749 15.920 1.00 93.75 94 THR A CA 1
ATOM 788 C C . THR A 1 94 ? -8.741 -6.422 16.578 1.00 93.75 94 THR A C 1
ATOM 790 O O . THR A 1 94 ? -9.877 -6.010 16.355 1.00 93.75 94 THR A O 1
ATOM 793 N N . THR A 1 95 ? -8.501 -7.475 17.352 1.00 91.81 95 THR A N 1
ATOM 794 C CA . THR A 1 95 ? -9.558 -8.176 18.090 1.00 91.81 95 THR A CA 1
ATOM 795 C C . THR A 1 95 ? -9.241 -8.092 19.566 1.00 91.81 95 THR A C 1
ATOM 797 O O . THR A 1 95 ? -8.132 -8.440 19.960 1.00 91.81 95 THR A O 1
ATOM 800 N N . ASP A 1 96 ? -10.204 -7.647 20.365 1.00 89.25 96 ASP A N 1
ATOM 801 C CA . ASP A 1 96 ? -10.107 -7.741 21.814 1.00 89.25 96 ASP A CA 1
ATOM 802 C C . ASP A 1 96 ? -10.427 -9.186 22.241 1.00 89.25 96 ASP A C 1
ATOM 804 O O . ASP A 1 96 ? -11.567 -9.635 22.058 1.00 89.25 96 ASP A O 1
ATOM 808 N N . PRO A 1 97 ? -9.446 -9.934 22.779 1.00 84.19 97 PRO A N 1
ATOM 809 C CA . PRO A 1 97 ? -9.640 -11.327 23.166 1.00 84.19 97 PRO A CA 1
ATOM 810 C C . PRO A 1 97 ? -10.619 -11.490 24.334 1.00 84.19 97 PRO A C 1
ATOM 812 O O . PRO A 1 97 ? -11.247 -12.538 24.441 1.00 84.19 97 PRO A O 1
ATOM 815 N N . ASN A 1 98 ? -10.787 -10.472 25.184 1.00 85.44 98 ASN A N 1
ATOM 816 C CA . ASN A 1 98 ? -11.642 -10.570 26.368 1.00 85.44 98 ASN A CA 1
ATOM 817 C C . ASN A 1 98 ? -13.122 -10.427 26.006 1.00 85.44 98 ASN A C 1
ATOM 819 O O . ASN A 1 98 ? -13.982 -11.143 26.516 1.00 85.44 98 ASN A O 1
ATOM 823 N N . THR A 1 99 ? -13.433 -9.490 25.112 1.00 85.62 99 THR A N 1
ATOM 824 C CA . THR A 1 99 ? -14.817 -9.187 24.724 1.00 85.62 99 THR A CA 1
ATOM 825 C C . THR A 1 99 ? -15.245 -9.896 23.439 1.00 85.62 99 THR A C 1
ATOM 827 O O . THR A 1 99 ? -16.445 -10.006 23.169 1.00 85.62 99 THR A O 1
ATOM 830 N N . GLY A 1 100 ? -14.304 -10.411 22.641 1.00 89.44 100 GLY A N 1
ATOM 831 C CA . GLY A 1 100 ? -14.598 -10.960 21.315 1.00 89.44 100 GLY A CA 1
ATOM 832 C C . GLY A 1 100 ? -15.093 -9.880 20.349 1.00 89.44 100 GLY A C 1
ATOM 833 O O . GLY A 1 100 ? -15.990 -10.117 19.535 1.00 89.44 100 GLY A O 1
ATOM 834 N N . ILE A 1 101 ? -14.573 -8.658 20.484 1.00 92.19 101 ILE A N 1
ATOM 835 C CA . ILE A 1 101 ? -14.922 -7.534 19.617 1.00 92.19 101 ILE A CA 1
ATOM 836 C C . ILE A 1 101 ? -13.794 -7.328 18.613 1.00 92.19 101 ILE A C 1
ATOM 838 O O . ILE A 1 101 ? -12.650 -7.049 18.968 1.00 92.19 101 ILE A O 1
ATOM 842 N N . LEU A 1 102 ? -14.130 -7.467 17.336 1.00 93.69 102 LEU A N 1
ATOM 843 C CA . LEU A 1 102 ? -13.242 -7.214 16.213 1.00 93.69 102 LEU A CA 1
ATOM 844 C C . LEU A 1 102 ? -13.444 -5.777 15.733 1.00 93.69 102 LEU A C 1
ATOM 846 O O . LEU A 1 102 ? -14.509 -5.418 15.241 1.00 93.69 102 LEU A O 1
ATOM 850 N N . PHE A 1 103 ? -12.400 -4.968 15.811 1.00 94.31 103 PHE A N 1
ATOM 851 C CA . PHE A 1 103 ? -12.353 -3.631 15.239 1.00 94.31 103 PHE A CA 1
ATOM 852 C C . PHE A 1 103 ? -11.716 -3.689 13.855 1.00 94.31 103 PHE A C 1
ATOM 854 O O . PHE A 1 103 ? -10.687 -4.341 13.674 1.00 94.31 103 PHE A O 1
ATOM 861 N N . LYS A 1 104 ? -12.309 -2.998 12.880 1.00 95.44 104 LYS A N 1
ATOM 862 C CA . LYS A 1 104 ? -11.724 -2.770 11.552 1.00 95.44 104 LYS A CA 1
ATOM 863 C C . LYS A 1 104 ? -11.746 -1.288 11.208 1.00 95.44 104 LYS A C 1
ATOM 865 O O . LYS A 1 104 ? -12.695 -0.600 11.569 1.00 95.44 104 LYS A O 1
ATOM 870 N N . TRP A 1 105 ? -10.735 -0.817 10.492 1.00 95.75 105 TRP A N 1
ATOM 871 C CA . TRP A 1 105 ? -10.614 0.578 10.056 1.00 95.75 105 TRP A CA 1
ATOM 872 C C . TRP A 1 105 ? -9.853 0.677 8.735 1.00 95.75 105 TRP A C 1
ATOM 874 O O . TRP A 1 105 ? -9.133 -0.238 8.340 1.00 95.75 105 TRP A O 1
ATOM 884 N N . GLY A 1 106 ? -9.992 1.802 8.042 1.00 94.75 106 GLY A N 1
ATOM 885 C CA . GLY A 1 106 ? -9.123 2.171 6.931 1.00 94.75 106 GLY A CA 1
ATOM 886 C C . GLY A 1 106 ? -7.936 2.992 7.426 1.00 94.75 106 GLY A C 1
ATOM 887 O O . GLY A 1 106 ? -8.111 3.897 8.235 1.00 94.75 106 GLY A O 1
ATOM 888 N N . VAL A 1 107 ? -6.735 2.697 6.927 1.00 94.31 107 VAL A N 1
ATOM 889 C CA . VAL A 1 107 ? -5.536 3.519 7.159 1.00 94.31 107 VAL A CA 1
ATOM 890 C C . VAL A 1 107 ? -5.321 4.440 5.964 1.00 94.31 107 VAL A C 1
ATOM 892 O O . VAL A 1 107 ? -5.238 3.981 4.815 1.00 94.31 107 VAL A O 1
ATOM 895 N N . PHE A 1 108 ? -5.207 5.729 6.257 1.00 92.00 108 PHE A N 1
ATOM 896 C CA . PHE A 1 108 ? -5.014 6.808 5.298 1.00 92.00 108 PHE A CA 1
ATOM 897 C C . PHE A 1 108 ? -3.802 7.653 5.689 1.00 92.00 108 PHE A C 1
ATOM 899 O O . PHE A 1 108 ? -3.274 7.536 6.793 1.00 92.00 108 PHE A O 1
ATOM 906 N N . PHE A 1 109 ? -3.342 8.489 4.759 1.00 90.44 109 PHE A N 1
ATOM 907 C CA . PHE A 1 109 ? -2.166 9.330 4.949 1.00 90.44 109 PHE A CA 1
ATOM 908 C C . PHE A 1 109 ? -2.495 10.755 4.547 1.00 90.44 109 PHE A C 1
ATOM 910 O O . PHE A 1 109 ? -2.977 10.993 3.440 1.00 90.44 109 PHE A O 1
ATOM 917 N N . ASN A 1 110 ? -2.216 11.692 5.447 1.00 87.44 110 ASN A N 1
ATOM 918 C CA . ASN A 1 110 ? -2.154 13.104 5.121 1.00 87.44 110 ASN A CA 1
ATOM 919 C C . ASN A 1 110 ? -0.674 13.480 5.014 1.00 87.44 110 ASN A C 1
ATOM 921 O O . ASN A 1 110 ? 0.010 13.606 6.032 1.00 87.44 110 ASN A O 1
ATOM 925 N N . TYR A 1 111 ? -0.167 13.573 3.782 1.00 82.38 111 TYR A N 1
ATOM 926 C CA . TYR A 1 111 ? 1.271 13.596 3.493 1.00 82.38 111 TYR A CA 1
ATOM 927 C C . TYR A 1 111 ? 1.977 12.371 4.109 1.00 82.38 111 TYR A C 1
ATOM 929 O O . TYR A 1 111 ? 1.740 11.247 3.668 1.00 82.38 111 TYR A O 1
ATOM 937 N N . ASP A 1 112 ? 2.776 12.575 5.159 1.00 81.50 112 ASP A N 1
ATOM 938 C CA . ASP A 1 112 ? 3.510 11.529 5.884 1.00 81.50 112 ASP A CA 1
ATOM 939 C C . ASP A 1 112 ? 2.915 11.209 7.263 1.00 81.50 112 ASP A C 1
ATOM 941 O O . ASP A 1 112 ? 3.535 10.501 8.056 1.00 81.50 112 ASP A O 1
ATOM 945 N N . ARG A 1 113 ? 1.728 11.735 7.584 1.00 87.94 113 ARG A N 1
ATOM 946 C CA . ARG A 1 113 ? 1.045 11.455 8.852 1.00 87.94 113 ARG A CA 1
ATOM 947 C C . ARG A 1 113 ? -0.050 10.409 8.639 1.00 87.94 113 ARG A C 1
ATOM 949 O O . ARG A 1 113 ? -1.032 10.714 7.951 1.00 87.94 113 ARG A O 1
ATOM 956 N N . PRO A 1 114 ? 0.106 9.187 9.175 1.00 92.56 114 PRO A N 1
ATOM 957 C CA . PRO A 1 114 ? -0.929 8.170 9.091 1.00 92.56 114 PRO A CA 1
ATOM 958 C C . PRO A 1 114 ? -2.079 8.485 10.053 1.00 92.56 114 PRO A C 1
ATOM 960 O O . PRO A 1 114 ? -1.857 8.988 11.151 1.00 92.56 114 PRO A O 1
ATOM 963 N N . PHE A 1 115 ? -3.306 8.174 9.646 1.00 93.50 115 PHE A N 1
ATOM 964 C CA . PHE A 1 115 ? -4.504 8.288 10.481 1.00 93.50 115 PHE A CA 1
ATOM 965 C C . PHE A 1 115 ? -5.519 7.206 10.108 1.00 93.50 115 PHE A C 1
ATOM 967 O O . PHE A 1 115 ? -5.403 6.585 9.042 1.00 93.50 115 PHE A O 1
ATOM 974 N N . ILE A 1 116 ? -6.521 6.984 10.966 1.00 95.44 116 ILE A N 1
ATOM 975 C CA . ILE A 1 116 ? -7.576 6.005 10.687 1.00 95.44 116 ILE A CA 1
ATOM 976 C C . ILE A 1 116 ? -8.913 6.667 10.352 1.00 95.44 116 ILE A C 1
ATOM 978 O O . ILE A 1 116 ? -9.282 7.717 10.884 1.00 95.44 116 ILE A O 1
ATOM 982 N N . SER A 1 117 ? -9.677 5.997 9.496 1.00 92.62 117 SER A N 1
ATOM 983 C CA . SER A 1 117 ? -11.068 6.325 9.181 1.00 92.62 117 SER A CA 1
ATOM 984 C C . SER A 1 117 ? -11.931 5.065 9.221 1.00 92.62 117 SER A C 1
ATOM 986 O O . SER A 1 117 ? -11.418 3.944 9.223 1.00 92.62 117 SER A O 1
ATOM 988 N N . ASP A 1 118 ? -13.249 5.254 9.261 1.00 91.88 118 ASP A N 1
ATOM 989 C CA . ASP A 1 118 ? -14.246 4.185 9.115 1.00 91.88 118 ASP A CA 1
ATOM 990 C C . ASP A 1 118 ? -14.146 3.079 10.180 1.00 91.88 118 ASP A C 1
ATOM 992 O O . ASP A 1 118 ? -14.441 1.907 9.919 1.00 91.88 118 ASP A O 1
ATOM 996 N N . LEU A 1 119 ? -13.738 3.452 11.401 1.00 94.12 119 LEU A N 1
ATOM 997 C CA . LEU A 1 119 ? -13.647 2.532 12.532 1.00 94.12 119 LEU A CA 1
ATOM 998 C C . LEU A 1 119 ? -15.009 1.875 12.791 1.00 94.12 119 LEU A C 1
ATOM 1000 O O . LEU A 1 119 ? -15.986 2.528 13.159 1.00 94.12 119 LEU A O 1
ATOM 1004 N N . THR A 1 120 ? -15.050 0.559 12.619 1.00 93.81 120 THR A N 1
ATOM 1005 C CA . THR A 1 120 ? -16.253 -0.257 12.752 1.00 93.81 120 THR A CA 1
ATOM 1006 C C . THR A 1 120 ? -15.976 -1.444 13.667 1.00 93.81 120 THR A C 1
ATOM 1008 O O . THR A 1 120 ? -14.987 -2.155 13.486 1.00 93.81 120 THR A O 1
ATOM 1011 N N . ALA A 1 121 ? -16.869 -1.670 14.630 1.00 93.88 121 ALA A N 1
ATOM 1012 C CA . ALA A 1 121 ? -16.826 -2.811 15.536 1.00 93.88 121 ALA A CA 1
ATOM 1013 C C . ALA A 1 121 ? -17.705 -3.965 15.028 1.00 93.88 121 ALA A C 1
ATOM 1015 O O . ALA A 1 121 ? -18.769 -3.753 14.435 1.00 93.88 121 ALA A O 1
ATOM 1016 N N . PHE A 1 122 ? -17.256 -5.190 15.278 1.00 93.31 122 PHE A N 1
ATOM 1017 C CA . PHE A 1 122 ? -17.924 -6.433 14.919 1.00 93.31 122 PHE A CA 1
ATOM 1018 C C . PHE A 1 122 ? -17.900 -7.399 16.104 1.00 93.31 122 PHE A C 1
ATOM 1020 O O . PHE A 1 122 ? -16.909 -7.485 16.823 1.00 93.31 122 PHE A O 1
ATOM 1027 N N . CYS A 1 123 ? -18.978 -8.151 16.298 1.00 92.88 123 CYS A N 1
ATOM 1028 C CA . CYS A 1 123 ? -19.100 -9.156 17.345 1.00 92.88 123 CYS A CA 1
ATOM 1029 C C . CYS A 1 123 ? -18.730 -10.522 16.777 1.00 92.88 123 CYS A C 1
ATOM 1031 O O . CYS A 1 123 ? -19.392 -10.985 15.847 1.00 92.88 123 CYS A O 1
ATOM 1033 N N . THR A 1 124 ? -17.719 -11.185 17.337 1.00 92.88 124 THR A N 1
ATOM 1034 C CA . THR A 1 124 ? -17.304 -12.528 16.896 1.00 92.88 124 THR A CA 1
ATOM 1035 C C . THR A 1 124 ? -17.995 -13.659 17.664 1.00 92.88 124 THR A C 1
ATOM 1037 O O . THR A 1 124 ? -17.794 -14.822 17.341 1.00 92.88 124 THR A O 1
ATOM 1040 N N . LYS A 1 125 ? -18.851 -13.351 18.650 1.00 89.62 125 LYS A N 1
ATOM 1041 C CA . LYS A 1 125 ? -19.543 -14.349 19.493 1.00 89.62 125 LYS A CA 1
ATOM 1042 C C . LYS A 1 125 ? -20.702 -15.093 18.801 1.00 89.62 125 LYS A C 1
ATOM 1044 O O . LYS A 1 125 ? -21.341 -15.926 19.432 1.00 89.62 125 LYS A O 1
ATOM 1049 N N . HIS A 1 126 ? -21.007 -14.798 17.536 1.00 86.94 126 HIS A N 1
ATOM 1050 C CA . HIS A 1 126 ? -22.209 -15.291 16.840 1.00 86.94 126 HIS A CA 1
ATOM 1051 C C . HIS A 1 126 ? -21.918 -16.305 15.721 1.00 86.94 126 HIS A C 1
ATOM 1053 O O . HIS A 1 126 ? -22.664 -16.383 14.748 1.00 86.94 126 HIS A O 1
ATOM 1059 N N . GLY A 1 127 ? -20.846 -17.089 15.864 1.00 79.06 127 GLY A N 1
ATOM 1060 C CA . GLY A 1 127 ? -20.415 -18.084 14.879 1.00 79.06 127 GLY A CA 1
ATOM 1061 C C . GLY A 1 127 ? -19.364 -17.538 13.912 1.00 79.06 127 GLY A C 1
ATOM 1062 O O . GLY A 1 127 ? -18.607 -16.631 14.254 1.00 79.06 127 GLY A O 1
ATOM 1063 N N . ASP A 1 128 ? -19.321 -18.093 12.701 1.00 81.62 128 ASP A N 1
ATOM 1064 C CA . ASP A 1 128 ? -18.210 -17.872 11.763 1.00 81.62 128 ASP A CA 1
ATOM 1065 C C . ASP A 1 128 ? -18.166 -16.459 11.169 1.00 81.62 128 ASP A C 1
ATOM 1067 O O . ASP A 1 128 ? -17.101 -15.965 10.794 1.00 81.62 128 ASP A O 1
ATOM 1071 N N . THR A 1 129 ? -19.319 -15.789 11.071 1.00 87.19 129 THR A N 1
ATOM 1072 C CA . THR A 1 129 ? -19.415 -14.452 10.473 1.00 87.19 129 THR A CA 1
ATOM 1073 C C . THR A 1 129 ? -19.571 -13.385 11.556 1.00 87.19 129 THR A C 1
ATOM 1075 O O . THR A 1 129 ? -20.613 -13.334 12.213 1.00 87.19 129 THR A O 1
ATOM 1078 N N . PRO A 1 130 ? -18.585 -12.482 11.729 1.00 90.81 130 PRO A N 1
ATOM 1079 C CA . PRO A 1 130 ? -18.690 -11.408 12.705 1.00 90.81 130 PRO A CA 1
ATOM 1080 C C . PRO A 1 130 ? -19.835 -10.449 12.370 1.00 90.81 130 PRO A C 1
ATOM 1082 O O . PRO A 1 130 ? -19.903 -9.904 11.265 1.00 90.81 130 PRO A O 1
ATOM 1085 N N . ILE A 1 131 ? -20.708 -10.193 13.341 1.00 92.00 131 ILE A N 1
ATOM 1086 C CA . ILE A 1 131 ? -21.872 -9.320 13.159 1.00 92.00 131 ILE A CA 1
ATOM 1087 C C . ILE A 1 131 ? -21.465 -7.872 13.393 1.00 92.00 131 ILE A C 1
ATOM 1089 O O . ILE A 1 131 ? -20.915 -7.534 14.438 1.00 92.00 131 ILE A O 1
ATOM 1093 N N . ARG A 1 132 ? -21.744 -6.995 12.429 1.00 92.19 132 ARG A N 1
ATOM 1094 C CA . ARG A 1 132 ? -21.464 -5.561 12.553 1.00 92.19 132 ARG A CA 1
ATOM 1095 C C . ARG A 1 132 ? -22.307 -4.939 13.669 1.00 92.19 132 ARG A C 1
ATOM 1097 O O . ARG A 1 132 ? -23.512 -5.168 13.737 1.00 92.19 132 ARG A O 1
ATOM 1104 N N . PHE A 1 133 ? -21.682 -4.111 14.498 1.00 92.00 133 PHE A N 1
ATOM 1105 C CA . PHE A 1 133 ? -22.384 -3.339 15.520 1.00 92.00 133 PHE A CA 1
ATOM 1106 C C . PHE A 1 133 ? -23.322 -2.312 14.873 1.00 92.00 133 PHE A C 1
ATOM 1108 O O . PHE A 1 133 ? -22.974 -1.686 13.866 1.00 92.00 133 PHE A O 1
ATOM 1115 N N . MET A 1 134 ? -24.496 -2.113 15.473 1.00 87.88 134 MET A N 1
ATOM 1116 C CA . MET A 1 134 ? -25.408 -1.024 15.122 1.00 87.88 134 MET A CA 1
ATOM 1117 C C . MET A 1 134 ? -25.296 0.048 16.204 1.00 87.88 134 MET A C 1
ATOM 1119 O O . MET A 1 134 ? -25.650 -0.184 17.355 1.00 87.88 134 MET A O 1
ATOM 1123 N N . GLY A 1 135 ? -24.739 1.209 15.854 1.00 86.75 135 GLY A N 1
ATOM 1124 C CA . GLY A 1 135 ? -24.309 2.182 16.859 1.00 86.75 135 GLY A CA 1
ATOM 1125 C C . GLY A 1 135 ? -23.072 1.675 17.600 1.00 86.75 135 GLY A C 1
ATOM 1126 O O . GLY A 1 135 ? -22.056 1.395 16.957 1.00 86.75 135 GLY A O 1
ATOM 1127 N N . ASP A 1 136 ? -23.155 1.568 18.925 1.00 87.38 136 ASP A N 1
ATOM 1128 C CA . ASP A 1 136 ? -22.018 1.252 19.805 1.00 87.38 136 ASP A CA 1
ATOM 1129 C C . ASP A 1 136 ? -22.129 -0.119 20.486 1.00 87.38 136 ASP A C 1
ATOM 1131 O O . ASP A 1 136 ? -21.303 -0.438 21.341 1.00 87.38 136 ASP A O 1
ATOM 1135 N N . SER A 1 137 ? -23.114 -0.937 20.095 1.00 89.88 137 SER A N 1
ATOM 1136 C CA . SER A 1 137 ? -23.350 -2.264 20.666 1.00 89.88 137 SER A CA 1
ATOM 1137 C C . SER A 1 137 ? -23.738 -3.318 19.620 1.00 89.88 137 SER A C 1
ATOM 1139 O O . SER A 1 137 ? -24.048 -3.023 18.458 1.00 89.88 137 SER A O 1
ATOM 1141 N N . CYS A 1 138 ? -23.678 -4.588 20.031 1.00 90.81 138 CYS A N 1
ATOM 1142 C CA . CYS A 1 138 ? -24.118 -5.706 19.204 1.00 90.81 138 CYS A CA 1
ATOM 1143 C C . CYS A 1 138 ? -25.648 -5.711 19.051 1.00 90.81 138 CYS A C 1
ATOM 1145 O O . CYS A 1 138 ? -26.380 -5.503 20.017 1.00 90.81 138 CYS A O 1
ATOM 1147 N N . SER A 1 139 ? -26.129 -5.998 17.841 1.00 88.38 139 SER A N 1
ATOM 1148 C CA . SER A 1 139 ? -27.554 -6.017 17.496 1.00 88.38 139 SER A CA 1
ATOM 1149 C C . SER A 1 139 ? -28.307 -7.263 17.967 1.00 88.38 139 SER A C 1
ATOM 1151 O O . SER A 1 139 ? -29.536 -7.274 17.950 1.00 88.38 139 SER A O 1
ATOM 1153 N N . ILE A 1 140 ? -27.596 -8.317 18.374 1.00 89.25 140 ILE A N 1
ATOM 1154 C CA . ILE A 1 140 ? -28.213 -9.570 18.811 1.00 89.25 140 ILE A CA 1
ATOM 1155 C C . ILE A 1 140 ? -28.692 -9.447 20.256 1.00 89.25 140 ILE A C 1
ATOM 1157 O O . ILE A 1 140 ? -27.903 -9.221 21.178 1.00 89.25 140 ILE A O 1
ATOM 1161 N N . GLN A 1 141 ? -29.995 -9.643 20.453 1.00 83.88 141 GLN A N 1
ATOM 1162 C CA . GLN A 1 141 ? -30.619 -9.637 21.769 1.00 83.88 141 GLN A CA 1
ATOM 1163 C C . GLN A 1 141 ? -30.052 -10.764 22.644 1.00 83.88 141 GLN A C 1
ATOM 1165 O O . GLN A 1 141 ? -29.947 -11.909 22.214 1.00 83.88 141 GLN A O 1
ATOM 1170 N N . GLY A 1 142 ? -29.674 -10.431 23.880 1.00 85.44 142 GLY A N 1
ATOM 1171 C CA . GLY A 1 142 ? -29.098 -11.387 24.833 1.00 85.44 142 GLY A CA 1
ATOM 1172 C C . GLY A 1 142 ? -27.584 -11.586 24.706 1.00 85.44 142 GLY A C 1
ATOM 1173 O O . GLY A 1 142 ? -27.001 -12.265 25.545 1.00 85.44 142 GLY A O 1
ATOM 1174 N N . CYS A 1 143 ? -26.926 -10.965 23.722 1.00 88.12 143 CYS A N 1
ATOM 1175 C CA . CYS A 1 143 ? -25.469 -10.959 23.651 1.00 88.12 143 CYS A CA 1
ATOM 1176 C C . CYS A 1 143 ? -24.869 -10.076 24.753 1.00 88.12 143 CYS A C 1
ATOM 1178 O O . CYS A 1 143 ? -25.315 -8.953 24.968 1.00 88.12 143 CYS A O 1
ATOM 1180 N N . GLU A 1 144 ? -23.792 -10.519 25.399 1.00 88.38 144 GLU A N 1
ATOM 1181 C CA . GLU A 1 144 ? -23.056 -9.695 26.373 1.00 88.38 144 GLU A CA 1
ATOM 1182 C C . GLU A 1 144 ? -22.601 -8.358 25.764 1.00 88.38 144 GLU A C 1
ATOM 1184 O O . GLU A 1 144 ? -22.715 -7.299 26.384 1.00 88.38 144 GLU A O 1
ATOM 1189 N N . ASN A 1 145 ? -22.185 -8.391 24.495 1.00 89.75 145 ASN A N 1
ATOM 1190 C CA . ASN A 1 145 ? -21.722 -7.221 23.753 1.00 89.75 145 ASN A CA 1
ATOM 1191 C C . ASN A 1 145 ? -22.879 -6.302 23.306 1.00 89.75 145 ASN A C 1
ATOM 1193 O O . ASN A 1 145 ? -22.627 -5.226 22.770 1.00 89.75 145 ASN A O 1
ATOM 1197 N N . SER A 1 146 ? -24.148 -6.686 23.508 1.00 87.69 146 SER A N 1
ATOM 1198 C CA . SER A 1 146 ? -25.298 -5.801 23.257 1.00 87.69 146 SER A CA 1
ATOM 1199 C C . SER A 1 146 ? -25.478 -4.762 24.369 1.00 87.69 146 SER A C 1
ATOM 1201 O O . SER A 1 146 ? -26.117 -3.733 24.156 1.00 87.69 146 SER A O 1
ATOM 1203 N N . ARG A 1 147 ? -24.929 -5.032 25.563 1.00 84.12 147 ARG A N 1
ATOM 1204 C CA . ARG A 1 147 ? -24.997 -4.150 26.742 1.00 84.12 147 ARG A CA 1
ATOM 1205 C C . ARG A 1 147 ? -23.766 -3.262 26.891 1.00 84.12 147 ARG A C 1
ATOM 1207 O O . ARG A 1 147 ? -23.824 -2.248 27.579 1.00 84.12 147 ARG A O 1
ATOM 1214 N N . GLN A 1 148 ? -22.660 -3.645 26.261 1.00 81.88 148 GLN A N 1
ATOM 1215 C CA . GLN A 1 148 ? -21.440 -2.852 26.257 1.00 81.88 148 GLN A CA 1
ATOM 1216 C C . GLN A 1 148 ? -21.608 -1.648 25.328 1.00 81.88 148 GLN A C 1
ATOM 1218 O O . GLN A 1 148 ? -22.058 -1.793 24.193 1.00 81.88 148 GLN A O 1
ATOM 1223 N N . ARG A 1 149 ? -21.238 -0.462 25.817 1.00 82.75 149 ARG A N 1
ATOM 1224 C CA . ARG A 1 149 ? -21.102 0.739 24.992 1.00 82.75 149 ARG A CA 1
ATOM 1225 C C . ARG A 1 149 ? -19.630 0.960 24.700 1.00 82.75 149 ARG A C 1
ATOM 1227 O O . ARG A 1 149 ? -18.849 1.193 25.618 1.00 82.75 149 ARG A O 1
ATOM 1234 N N . ILE A 1 150 ? -19.266 0.875 23.428 1.00 88.12 150 ILE A N 1
ATOM 1235 C CA . ILE A 1 150 ? -17.903 1.154 22.985 1.00 88.12 150 ILE A CA 1
ATOM 1236 C C . ILE A 1 150 ? -17.721 2.663 22.845 1.00 88.12 150 ILE A C 1
ATOM 1238 O O . ILE A 1 150 ? -18.398 3.300 22.040 1.00 88.12 150 ILE A O 1
ATOM 1242 N N . ASP A 1 151 ? -16.736 3.218 23.547 1.00 90.00 151 ASP A N 1
ATOM 1243 C CA . ASP A 1 151 ? -16.242 4.558 23.246 1.00 90.00 151 ASP A CA 1
ATOM 1244 C 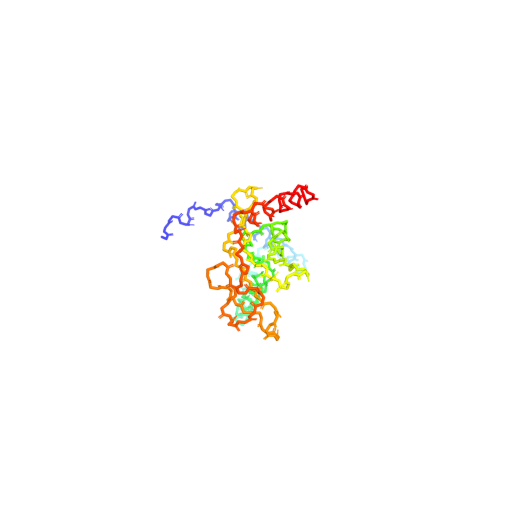C . ASP A 1 151 ? -15.351 4.516 21.995 1.00 90.00 151 ASP A C 1
ATOM 1246 O O . ASP A 1 151 ? -14.153 4.220 22.040 1.00 90.00 151 ASP A O 1
ATOM 1250 N N . LYS A 1 152 ? -15.954 4.813 20.841 1.00 88.19 152 LYS A N 1
ATOM 1251 C CA . LYS A 1 152 ? -15.241 4.860 19.559 1.00 88.19 152 LYS A CA 1
ATOM 1252 C C . LYS A 1 152 ? -14.138 5.913 19.528 1.00 88.19 152 LYS A C 1
ATOM 1254 O O . LYS A 1 152 ? -13.169 5.716 18.798 1.00 88.19 152 LYS A O 1
ATOM 1259 N N . HIS A 1 153 ? -14.263 7.009 20.277 1.00 91.12 153 HIS A N 1
ATOM 1260 C CA . HIS A 1 153 ? -13.249 8.060 20.303 1.00 91.12 153 HIS A CA 1
ATOM 1261 C C . HIS A 1 153 ? -12.004 7.587 21.047 1.00 91.12 153 HIS A C 1
ATOM 1263 O O . HIS A 1 153 ? -10.898 7.716 20.520 1.00 91.12 153 HIS A O 1
ATOM 1269 N N . ALA A 1 154 ? -12.184 6.967 22.215 1.00 91.62 154 ALA A N 1
ATOM 1270 C CA . ALA A 1 154 ? -11.082 6.384 22.974 1.00 91.62 154 ALA A CA 1
ATOM 1271 C C . ALA A 1 154 ? -10.370 5.279 22.177 1.00 91.62 154 ALA A C 1
ATOM 1273 O O . ALA A 1 154 ? -9.143 5.290 22.058 1.00 91.62 154 ALA A O 1
ATOM 1274 N N . VAL A 1 155 ? -11.134 4.369 21.559 1.00 92.12 155 VAL A N 1
ATOM 1275 C CA . VAL A 1 155 ? -10.575 3.291 20.726 1.00 92.12 155 VAL A CA 1
ATOM 1276 C C . VAL A 1 155 ? -9.831 3.857 19.518 1.00 92.12 155 VAL A C 1
ATOM 1278 O O . VAL A 1 155 ? -8.719 3.419 19.225 1.00 92.12 155 VAL A O 1
ATOM 1281 N N . LYS A 1 156 ? -10.403 4.855 18.832 1.00 94.56 156 LYS A N 1
ATOM 1282 C CA . LYS A 1 156 ? -9.737 5.526 17.712 1.00 94.56 156 LYS A CA 1
ATOM 1283 C C . LYS A 1 156 ? -8.396 6.118 18.139 1.00 94.56 156 LYS A C 1
ATOM 1285 O O . LYS A 1 156 ? -7.396 5.861 17.479 1.00 94.56 156 LYS A O 1
ATOM 1290 N N . ASN A 1 157 ? -8.372 6.863 19.241 1.00 94.94 157 ASN A N 1
ATOM 1291 C CA . ASN A 1 157 ? -7.161 7.514 19.732 1.00 94.94 157 ASN A CA 1
ATOM 1292 C C . ASN A 1 157 ? -6.064 6.499 20.099 1.00 94.94 157 ASN A C 1
ATOM 1294 O O . ASN A 1 157 ? -4.891 6.702 19.785 1.00 94.94 157 ASN A O 1
ATOM 1298 N N . LEU A 1 158 ? -6.448 5.372 20.709 1.00 94.25 158 LEU A N 1
ATOM 1299 C CA . LEU A 1 158 ? -5.525 4.282 21.024 1.00 94.25 158 LEU A CA 1
ATOM 1300 C C . LEU A 1 158 ? -4.918 3.670 19.753 1.00 94.25 158 LEU A C 1
ATOM 1302 O O . LEU A 1 158 ? -3.704 3.497 19.667 1.00 94.25 158 LEU A O 1
ATOM 1306 N N . ILE A 1 159 ? -5.755 3.370 18.755 1.00 94.56 159 ILE A N 1
ATOM 1307 C CA . ILE A 1 159 ? -5.305 2.789 17.484 1.00 94.56 159 ILE A CA 1
ATOM 1308 C C . ILE A 1 159 ? -4.408 3.771 16.724 1.00 94.56 159 ILE A C 1
ATOM 1310 O O . ILE A 1 159 ? -3.392 3.355 16.178 1.00 94.56 159 ILE A O 1
ATOM 1314 N N . GLU A 1 160 ? -4.754 5.060 16.681 1.00 94.56 160 GLU A N 1
ATOM 1315 C CA . GLU A 1 160 ? -3.921 6.077 16.028 1.00 94.56 160 GLU A CA 1
ATOM 1316 C C . GLU A 1 160 ? -2.568 6.233 16.728 1.00 94.56 160 GLU A C 1
ATOM 1318 O O . GLU A 1 160 ? -1.550 6.344 16.048 1.00 94.56 160 GLU A O 1
ATOM 1323 N N . SER A 1 161 ? -2.527 6.143 18.059 1.00 94.00 161 SER A N 1
ATOM 1324 C CA . SER A 1 161 ? -1.271 6.158 18.819 1.00 94.00 161 SER A CA 1
ATOM 1325 C C . SER A 1 161 ? -0.368 4.964 18.466 1.00 94.00 161 SER A C 1
ATOM 1327 O O . SER A 1 161 ? 0.810 5.156 18.168 1.00 94.00 161 SER A O 1
ATOM 1329 N N . ASP A 1 162 ? -0.915 3.741 18.414 1.00 93.75 162 ASP A N 1
ATOM 1330 C CA . ASP A 1 162 ? -0.171 2.540 17.984 1.00 93.75 162 ASP A CA 1
ATOM 1331 C C . ASP A 1 162 ? 0.261 2.631 16.509 1.00 93.75 162 ASP A C 1
ATOM 1333 O O . ASP A 1 162 ? 1.365 2.238 16.132 1.00 93.75 162 ASP A O 1
ATOM 1337 N N . LEU A 1 163 ? -0.589 3.198 15.648 1.00 93.44 163 LEU A N 1
ATOM 1338 C CA . LEU A 1 163 ? -0.291 3.400 14.231 1.00 93.44 163 LEU A CA 1
ATOM 1339 C C . LEU A 1 163 ? 0.895 4.355 14.024 1.00 93.44 163 LEU A C 1
ATOM 1341 O O . LEU A 1 163 ? 1.727 4.105 13.148 1.00 93.44 163 LEU A O 1
ATOM 1345 N N . ILE A 1 164 ? 0.973 5.428 14.816 1.00 92.81 164 ILE A N 1
ATOM 1346 C CA . ILE A 1 164 ? 2.079 6.393 14.791 1.00 92.81 164 ILE A CA 1
ATOM 1347 C C . ILE A 1 164 ? 3.380 5.726 15.250 1.00 92.81 164 ILE A C 1
ATOM 1349 O O . ILE A 1 164 ? 4.372 5.806 14.529 1.00 92.81 164 ILE A O 1
ATOM 1353 N N . ASP A 1 165 ? 3.369 4.994 16.368 1.00 93.81 165 ASP A N 1
ATOM 1354 C CA . ASP A 1 165 ? 4.547 4.255 16.855 1.00 93.81 165 ASP A CA 1
ATOM 1355 C C . ASP A 1 165 ? 5.075 3.260 15.802 1.00 93.81 165 ASP A C 1
ATOM 1357 O O . ASP A 1 165 ? 6.271 3.210 15.495 1.00 93.81 165 ASP A O 1
ATOM 1361 N N . ARG A 1 166 ? 4.178 2.513 15.148 1.00 92.50 166 ARG A N 1
ATOM 1362 C CA . ARG A 1 166 ? 4.552 1.615 14.042 1.00 92.50 166 ARG A CA 1
ATOM 1363 C C . ARG A 1 166 ? 5.143 2.364 12.856 1.00 92.50 166 ARG A C 1
ATOM 1365 O O . ARG A 1 166 ? 6.058 1.853 12.212 1.00 92.50 166 ARG A O 1
ATOM 1372 N N . TRP A 1 167 ? 4.599 3.530 12.524 1.00 92.19 167 TRP A N 1
ATOM 1373 C CA . TRP A 1 167 ? 5.095 4.342 11.420 1.00 92.19 167 TRP A CA 1
ATOM 1374 C C . TRP A 1 167 ? 6.512 4.848 11.681 1.00 92.19 167 TRP A C 1
ATOM 1376 O O . TRP A 1 167 ? 7.361 4.740 10.797 1.00 92.19 167 TRP A O 1
ATOM 1386 N N . GLU A 1 168 ? 6.789 5.302 12.902 1.00 90.50 168 GLU A N 1
ATOM 1387 C CA . GLU A 1 168 ? 8.128 5.719 13.323 1.00 90.50 168 GLU A CA 1
ATOM 1388 C C . GLU A 1 168 ? 9.133 4.565 13.261 1.00 90.50 168 GLU A C 1
ATOM 1390 O O . GLU A 1 168 ? 10.238 4.752 12.762 1.00 90.50 168 GLU A O 1
ATOM 1395 N N . LYS A 1 169 ? 8.733 3.347 13.643 1.00 90.88 169 LYS A N 1
ATOM 1396 C CA . LYS A 1 169 ? 9.584 2.141 13.552 1.00 90.88 169 LYS A CA 1
ATOM 1397 C C . LYS A 1 169 ? 9.847 1.655 12.122 1.00 90.88 169 LYS A C 1
ATOM 1399 O O . LYS A 1 169 ? 10.784 0.894 11.894 1.00 90.88 169 LYS A O 1
ATOM 1404 N N . ILE A 1 170 ? 8.998 2.021 11.159 1.00 85.62 170 ILE A N 1
ATOM 1405 C CA . ILE A 1 170 ? 9.158 1.683 9.730 1.00 85.62 170 ILE A CA 1
ATOM 1406 C C . ILE A 1 170 ? 9.998 2.746 8.992 1.00 85.62 170 ILE A C 1
ATOM 1408 O O . ILE A 1 170 ? 10.470 2.499 7.869 1.00 85.62 170 ILE A O 1
ATOM 1412 N N . LYS A 1 171 ? 10.140 3.940 9.576 1.00 66.62 171 LYS A N 1
ATOM 1413 C CA . LYS A 1 171 ? 10.886 5.051 8.990 1.00 66.62 171 LYS A CA 1
ATOM 1414 C C . LYS A 1 171 ? 12.362 4.698 8.854 1.00 66.62 171 LYS A C 1
ATOM 1416 O O . LYS A 1 171 ? 12.822 4.815 7.692 1.00 66.62 171 LYS A O 1
#

Sequence (171 aa):
MIKKIWTDPVWSKVISVGIIGLLTLGYTKFVSVTEKVTFREAFNKILEIKIEVVYVILALVTYWVLKFVYRKIFKKEKAYYSLKQQKLRSFNKTTDPNTGILFKWGVFFNYDRPFISDLTAFCTKHGDTPIRFMGDSCSIQGCENSRQRIDKHAVKNLIESDLIDRWEKIK

Organism: NCBI:txid226505

Foldseek 3Di:
DVVVVVPPDPVVVVVVVVVVVVVLLVVLVVCCVVVVHDSVVSSVVVVPPPDDVVVVVVVVVVVVVVVVVCCVPPVDPPDPDDPLQVVLQVPFWDADPVQQKIWGWGWDDDPLQIATDDIWIFHPPPPDDTHTDDQQAGPDPPRPRNPDGDPPVVVRVVSSVVSVVSSVVSD

pLDDT: mean 84.85, std 10.63, range [47.75, 95.75]

Secondary structure (DSSP, 8-state):
-GGGTSSS-HHHHHHHHHHHHHHHHHHHHHHHHHHT--HHHHHHHHHT----HHHHHHHHHHHHHHHHHHHHHH-----SS-HHHHHHHT--EEEETTTTEEEEEEEEEETTEEEEEEEEEEE-TTSSSPEEPBTTB-SSTT-GGGTPPP-HHHHHHHHHHHHHHHHHHH-